Protein 9LNT (pdb70)

Foldseek 3Di:
DDALVRLLVVLQVCLLVVNPVSSVVSLVVQCVVCVVVVPPVSNVVSVVSVVVSVVSD/DDALVVLLVVLLVCLVVPNNPSSVVSLVVSCVVCVVVVPVVSNVVSVVSVVVSVPGD/DDALVVLLVVLLVCLLVVNLVSSVVSLVVSCVVCVVVVDVVSNVVSVVSVVVSVVSD

Solvent-accessible surface area: 9152 Å² total; per-residue (Å²): 118,69,33,7,10,78,5,0,27,116,0,0,95,32,2,126,131,53,64,99,120,61,0,62,94,14,11,160,63,0,64,112,34,0,92,130,114,124,52,74,75,39,29,7,32,0,16,12,0,41,8,0,2,146,75,47,83,119,63,44,3,12,48,5,0,8,105,0,0,113,41,5,88,139,47,55,56,150,88,0,44,119,26,1,143,61,0,67,130,34,0,89,125,108,128,49,76,70,42,33,9,29,0,14,10,0,17,17,1,0,134,66,41,219,123,64,32,5,8,91,15,0,36,121,0,0,104,14,3,90,139,46,49,99,126,63,0,40,100,28,1,149,61,0,56,115,30,2,95,126,106,143,55,80,63,42,35,5,28,0,13,10,0,19,19,0,0,124,69,61,95

Structure (mmCIF, N/CA/C/O backbone):
data_9LNT
#
_entry.id   9LNT
#
_cell.length_a   78.818
_cell.length_b   58.000
_cell.length_c   40.818
_cell.angle_alpha   90.00
_cell.angle_beta   90.00
_cell.angle_gamma   90.00
#
_symmetry.space_group_name_H-M   'P 21 21 2'
#
loop_
_entity.id
_entity.type
_entity.pdbx_description
1 polymer mAIT03
2 non-polymer 'UNKNOWN LIGAND'
3 non-polymer (3S,5S,7S)-tricyclo[3.3.1.1~3,7~]decan-1-amine
4 water water
#
loop_
_atom_site.group_PDB
_atom_site.id
_atom_site.type_symbol
_atom_site.label_atom_id
_atom_site.label_alt_id
_atom_site.label_comp_id
_atom_site.label_asym_id
_atom_site.label_entity_id
_atom_site.label_seq_id
_atom_site.pdbx_PDB_ins_code
_atom_site.Cartn_x
_atom_site.Cartn_y
_atom_site.Cartn_z
_atom_site.occupancy
_atom_site.B_iso_or_equiv
_atom_site.auth_seq_id
_atom_site.auth_comp_id
_atom_site.auth_asym_id
_atom_site.auth_atom_id
_atom_site.pdbx_PDB_model_num
ATOM 1 N N . GLY A 1 1 ? -26.092 -15.247 -12.302 1.00 35.28 -1 GLY A N 1
ATOM 2 C CA . GLY A 1 1 ? -25.850 -14.312 -11.216 1.00 39.51 -1 GLY A CA 1
ATOM 3 C C . GLY A 1 1 ? -26.281 -12.908 -11.592 1.00 43.01 -1 GLY A C 1
ATOM 4 O O . GLY A 1 1 ? -26.527 -12.620 -12.774 1.00 44.42 -1 GLY A O 1
ATOM 5 N N . PRO A 1 2 ? -26.411 -12.023 -10.604 1.00 43.42 0 PRO A N 1
ATOM 6 C CA . PRO A 1 2 ? -26.480 -10.592 -10.927 1.00 34.76 0 PRO A CA 1
ATOM 7 C C . PRO A 1 2 ? -25.147 -10.114 -11.482 1.00 29.35 0 PRO A C 1
ATOM 8 O O . PRO A 1 2 ? -24.081 -10.503 -11.008 1.00 27.38 0 PRO A O 1
ATOM 12 N N . SER A 1 3 ? -25.214 -9.265 -12.499 1.00 30.54 1 SER A N 1
ATOM 13 C CA . SER A 1 3 ? -24.023 -8.571 -12.965 1.00 29.30 1 SER A CA 1
ATOM 14 C C . SER A 1 3 ? -23.580 -7.505 -11.963 1.00 29.62 1 SER A C 1
ATOM 15 O O . SER A 1 3 ? -24.349 -7.076 -11.090 1.00 27.06 1 SER A O 1
ATOM 18 N N . VAL A 1 4 ? -22.333 -7.043 -12.133 1.00 25.76 2 VAL A N 1
ATOM 19 C CA . VAL A 1 4 ? -21.832 -5.925 -11.325 1.00 24.77 2 VAL A CA 1
ATOM 20 C C . VAL A 1 4 ? -22.754 -4.722 -11.474 1.00 23.43 2 VAL A C 1
ATOM 21 O O . VAL A 1 4 ? -23.113 -4.066 -10.488 1.00 22.27 2 VAL A O 1
ATOM 25 N N . SER A 1 5 ? -23.221 -4.459 -12.698 1.00 23.65 3 SER A N 1
ATOM 26 C CA . SER A 1 5 ? -24.064 -3.288 -12.903 1.00 24.99 3 SER A CA 1
ATOM 27 C C . SER A 1 5 ? -25.390 -3.420 -12.165 1.00 26.37 3 SER A C 1
ATOM 28 O O . SER A 1 5 ? -25.851 -2.458 -11.542 1.00 23.57 3 SER A O 1
ATOM 31 N N . GLU A 1 6 ? -26.015 -4.600 -12.194 1.00 23.21 4 GLU A N 1
ATOM 32 C CA . GLU A 1 6 ? -27.252 -4.768 -11.427 1.00 25.85 4 GLU A CA 1
ATOM 33 C C . GLU A 1 6 ? -26.999 -4.622 -9.924 1.00 22.96 4 GLU A C 1
ATOM 34 O O . GLU A 1 6 ? -27.758 -3.933 -9.229 1.00 30.90 4 GLU A O 1
ATOM 40 N N . LEU A 1 7 ? -25.921 -5.219 -9.415 1.00 21.64 5 LEU A N 1
ATOM 41 C CA . LEU A 1 7 ? -25.588 -5.064 -8.008 1.00 18.89 5 LEU A CA 1
ATOM 42 C C . LEU A 1 7 ? -25.400 -3.594 -7.664 1.00 23.92 5 LEU A C 1
ATOM 43 O O . LEU A 1 7 ? -25.936 -3.114 -6.663 1.00 28.16 5 LEU A O 1
ATOM 48 N N . LEU A 1 8 ? -24.688 -2.853 -8.512 1.00 20.52 6 LEU A N 1
ATOM 49 C CA . LEU A 1 8 ? -24.427 -1.446 -8.203 1.00 21.81 6 LEU A CA 1
ATOM 50 C C . LEU A 1 8 ? -25.691 -0.606 -8.344 1.00 21.51 6 LEU A C 1
ATOM 51 O O . LEU A 1 8 ? -25.908 0.315 -7.553 1.00 21.85 6 LEU A O 1
ATOM 56 N N . GLN A 1 9 ? -26.554 -0.919 -9.326 1.00 22.15 7 GLN A N 1
ATOM 57 C CA . GLN A 1 9 ? -27.842 -0.239 -9.414 1.00 27.53 7 GLN A CA 1
ATOM 58 C C . GLN A 1 9 ? -28.630 -0.411 -8.119 1.00 27.21 7 GLN A C 1
ATOM 59 O O . GLN A 1 9 ? -29.116 0.569 -7.534 1.00 26.72 7 GLN A O 1
ATOM 65 N N . ARG A 1 10 ? -28.735 -1.650 -7.639 1.00 30.39 8 ARG A N 1
ATOM 66 C CA . ARG A 1 10 ? -29.511 -1.914 -6.427 1.00 31.48 8 ARG A CA 1
ATOM 67 C C . ARG A 1 10 ? -28.898 -1.220 -5.213 1.00 31.01 8 ARG A C 1
ATOM 68 O O . ARG A 1 10 ? -29.628 -0.707 -4.359 1.00 30.08 8 ARG A O 1
ATOM 76 N N . ALA A 1 11 ? -27.563 -1.176 -5.124 1.00 25.02 9 ALA A N 1
ATOM 77 C CA . ALA A 1 11 ? -26.934 -0.477 -4.002 1.00 24.56 9 ALA A CA 1
ATOM 78 C C . ALA A 1 11 ? -27.287 1.005 -4.017 1.00 28.68 9 ALA A C 1
ATOM 79 O O . ALA A 1 11 ? -27.592 1.591 -2.970 1.00 32.07 9 ALA A O 1
ATOM 81 N N . LEU A 1 12 ? -27.275 1.626 -5.195 1.00 24.98 10 LEU A N 1
ATOM 82 C CA . LEU A 1 12 ? -27.641 3.042 -5.272 1.00 27.71 10 LEU A CA 1
ATOM 83 C C . LEU A 1 12 ? -29.083 3.250 -4.851 1.00 32.36 10 LEU A C 1
ATOM 84 O O . LEU A 1 12 ? -29.392 4.219 -4.148 1.00 30.16 10 LEU A O 1
ATOM 89 N N . LYS A 1 13 ? -29.983 2.337 -5.255 1.00 30.20 11 LYS A N 1
ATOM 90 C CA . LYS A 1 13 ? -31.382 2.455 -4.854 1.00 32.27 11 LYS A CA 1
ATOM 91 C C . LYS A 1 13 ? -31.531 2.292 -3.349 1.00 36.45 11 LYS A C 1
ATOM 92 O O . LYS A 1 13 ? -32.304 3.018 -2.709 1.00 37.38 11 LYS A O 1
ATOM 98 N N . LEU A 1 14 ? -30.797 1.345 -2.768 1.00 35.73 12 LEU A N 1
ATOM 99 C CA . LEU A 1 14 ? -30.847 1.134 -1.327 1.00 36.72 12 LEU A CA 1
ATOM 100 C C . LEU A 1 14 ? -30.267 2.327 -0.579 1.00 38.15 12 LEU A C 1
ATOM 101 O O . LEU A 1 14 ? -30.800 2.737 0.463 1.00 37.59 12 LEU A O 1
ATOM 106 N N . ALA A 1 15 ? -29.164 2.889 -1.086 1.00 31.42 13 ALA A N 1
ATOM 107 C CA . ALA A 1 15 ? -28.592 4.080 -0.470 1.00 32.24 13 ALA A CA 1
ATOM 108 C C . ALA A 1 15 ? -29.583 5.240 -0.486 1.00 38.14 13 ALA A C 1
ATOM 109 O O . ALA A 1 15 ? -29.711 5.968 0.503 1.00 37.09 13 ALA A O 1
ATOM 111 N N . GLU A 1 16 ? -30.290 5.426 -1.607 1.00 38.16 14 GLU A N 1
ATOM 112 C CA . GLU A 1 16 ? -31.332 6.449 -1.688 1.00 40.39 14 GLU A CA 1
ATOM 113 C C . GLU A 1 16 ? -32.387 6.244 -0.604 1.00 43.00 14 GLU A C 1
ATOM 114 O O . GLU A 1 16 ? -32.983 7.210 -0.120 1.00 39.45 14 GLU A O 1
ATOM 120 N N . GLU A 1 17 ? -32.650 4.994 -0.237 1.00 40.23 15 GLU A N 1
ATOM 121 C CA . GLU A 1 17 ? -33.598 4.666 0.821 1.00 43.35 15 GLU A CA 1
ATOM 122 C C . GLU A 1 17 ? -32.987 4.751 2.206 1.00 42.65 15 GLU A C 1
ATOM 123 O O . GLU A 1 17 ? -33.651 4.382 3.179 1.00 49.18 15 GLU A O 1
ATOM 129 N N . GLY A 1 18 ? -31.738 5.187 2.322 1.00 34.54 16 GLY A N 1
ATOM 130 C CA . GLY A 1 18 ? -31.080 5.211 3.610 1.00 43.03 16 GLY A CA 1
ATOM 131 C C . GLY A 1 18 ? -30.683 3.856 4.154 1.00 44.89 16 GLY A C 1
ATOM 132 O O . GLY A 1 18 ? -30.217 3.772 5.297 1.00 46.38 16 GLY A O 1
ATOM 133 N N . ASN A 1 19 ? -30.833 2.796 3.368 1.00 40.26 17 ASN A N 1
ATOM 134 C CA . ASN A 1 19 ? -30.557 1.443 3.831 1.00 39.81 17 ASN A CA 1
ATOM 135 C C . ASN A 1 19 ? -29.065 1.163 3.680 1.00 44.15 17 ASN A C 1
ATOM 136 O O . ASN A 1 19 ? -28.615 0.568 2.700 1.00 42.62 17 ASN A O 1
ATOM 141 N N . LYS A 1 20 ? -28.291 1.563 4.695 1.00 41.82 18 LYS A N 1
ATOM 142 C CA . LYS A 1 20 ? -26.836 1.475 4.615 1.00 44.16 18 LYS A CA 1
ATOM 143 C C . LYS A 1 20 ? -26.351 0.031 4.516 1.00 45.14 18 LYS A C 1
ATOM 144 O O . LYS A 1 20 ? -25.601 -0.316 3.597 1.00 43.49 18 LYS A O 1
ATOM 150 N N . GLU A 1 21 ? -26.746 -0.822 5.463 1.00 47.41 19 GLU A N 1
ATOM 151 C CA . GLU A 1 21 ? -26.169 -2.165 5.533 1.00 45.06 19 GLU A CA 1
ATOM 152 C C . GLU A 1 21 ? -26.374 -2.934 4.235 1.00 41.24 19 GLU A C 1
ATOM 153 O O . GLU A 1 21 ? -25.431 -3.527 3.699 1.00 41.56 19 GLU A O 1
ATOM 159 N N . GLU A 1 22 ? -27.597 -2.906 3.704 1.00 35.88 20 GLU A N 1
ATOM 160 C CA . GLU A 1 22 ? -27.919 -3.597 2.461 1.00 40.27 20 GLU A CA 1
ATOM 161 C C . GLU A 1 22 ? -27.205 -2.980 1.255 1.00 36.80 20 GLU A C 1
ATOM 162 O O . GLU A 1 22 ? -26.788 -3.706 0.346 1.00 31.76 20 GLU A O 1
ATOM 168 N N . ALA A 1 23 ? -27.068 -1.644 1.215 1.00 39.24 21 ALA A N 1
ATOM 169 C CA . ALA A 1 23 ? -26.270 -1.022 0.159 1.00 31.04 21 ALA A CA 1
ATOM 170 C C . ALA A 1 23 ? -24.825 -1.499 0.221 1.00 32.59 21 ALA A C 1
ATOM 171 O O . ALA A 1 23 ? -24.251 -1.920 -0.793 1.00 28.65 21 ALA A O 1
ATOM 173 N N . GLU A 1 24 ? -24.223 -1.470 1.415 1.00 30.55 22 GLU A N 1
ATOM 174 C CA . GLU A 1 24 ? -22.811 -1.824 1.534 1.00 34.13 22 GLU A CA 1
ATOM 175 C C . GLU A 1 24 ? -22.569 -3.310 1.285 1.00 35.62 22 GLU A C 1
ATOM 176 O O . GLU A 1 24 ? -21.523 -3.692 0.743 1.00 31.87 22 GLU A O 1
ATOM 182 N N . LYS A 1 25 ? -23.517 -4.160 1.664 1.00 37.87 23 LYS A N 1
ATOM 183 C CA . LYS A 1 25 ? -23.423 -5.569 1.300 1.00 36.25 23 LYS A CA 1
ATOM 184 C C . LYS A 1 25 ? -23.257 -5.728 -0.210 1.00 31.30 23 LYS A C 1
ATOM 185 O O . LYS A 1 25 ? -22.384 -6.465 -0.683 1.00 31.61 23 LYS A O 1
ATOM 191 N N . LEU A 1 26 ? -24.104 -5.042 -0.981 1.00 31.40 24 LEU A N 1
ATOM 192 C CA . LEU A 1 26 ? -24.088 -5.188 -2.432 1.00 32.16 24 LEU A CA 1
ATOM 193 C C . LEU A 1 26 ? -22.796 -4.640 -3.028 1.00 28.72 24 LEU A C 1
ATOM 194 O O . LEU A 1 26 ? -22.290 -5.179 -4.018 1.00 26.89 24 LEU A O 1
ATOM 199 N N . LEU A 1 27 ? -22.241 -3.582 -2.429 1.00 30.45 25 LEU A N 1
ATOM 200 C CA . LEU A 1 27 ? -20.946 -3.061 -2.867 1.00 28.50 25 LEU A CA 1
ATOM 201 C C . LEU A 1 27 ? -19.817 -4.066 -2.637 1.00 29.36 25 LEU A C 1
ATOM 202 O O . LEU A 1 27 ? -18.929 -4.216 -3.489 1.00 26.18 25 LEU A O 1
ATOM 207 N N . ARG A 1 28 ? -19.787 -4.718 -1.469 1.00 29.95 26 ARG A N 1
ATOM 208 C CA . ARG A 1 28 ? -18.740 -5.715 -1.243 1.00 32.32 26 ARG A CA 1
ATOM 209 C C . ARG A 1 28 ? -18.837 -6.840 -2.252 1.00 27.08 26 ARG A C 1
ATOM 210 O O . ARG A 1 28 ? -17.820 -7.348 -2.725 1.00 30.03 26 ARG A O 1
ATOM 218 N N . GLU A 1 29 ? -20.053 -7.235 -2.600 1.00 28.18 27 GLU A N 1
ATOM 219 C CA . GLU A 1 29 ? -20.212 -8.320 -3.554 1.00 30.70 27 GLU A CA 1
ATOM 220 C C . GLU A 1 29 ? -19.818 -7.863 -4.961 1.00 28.90 27 GLU A C 1
ATOM 221 O O . GLU A 1 29 ? -19.214 -8.623 -5.724 1.00 23.02 27 GLU A O 1
ATOM 227 N N . ALA A 1 30 ? -20.145 -6.619 -5.327 1.00 23.77 28 ALA A N 1
ATOM 228 C CA . ALA A 1 30 ? -19.704 -6.117 -6.623 1.00 22.64 28 ALA A CA 1
ATOM 229 C C . ALA A 1 30 ? -18.188 -5.972 -6.660 1.00 22.89 28 ALA A C 1
ATOM 230 O O . ALA A 1 30 ? -17.556 -6.288 -7.667 1.00 24.67 28 ALA A O 1
ATOM 232 N N . ARG A 1 31 ? -17.579 -5.543 -5.559 1.00 20.97 29 ARG A N 1
ATOM 233 C CA . ARG A 1 31 ? -16.128 -5.433 -5.536 1.00 22.81 29 ARG A CA 1
ATOM 234 C C . ARG A 1 31 ? -15.474 -6.805 -5.633 1.00 24.86 29 ARG A C 1
ATOM 235 O O . ARG A 1 31 ? -14.475 -6.975 -6.342 1.00 24.42 29 ARG A O 1
ATOM 243 N N . ARG A 1 32 ? -16.036 -7.790 -4.930 1.00 26.55 30 ARG A N 1
ATOM 244 C CA . ARG A 1 32 ? -15.527 -9.162 -5.007 1.00 29.62 30 ARG A CA 1
ATOM 245 C C . ARG A 1 32 ? -15.506 -9.672 -6.444 1.00 28.24 30 ARG A C 1
ATOM 246 O O . ARG A 1 32 ? -14.498 -10.218 -6.899 1.00 32.53 30 ARG A O 1
ATOM 254 N N . ILE A 1 33 ? -16.614 -9.503 -7.174 1.00 24.10 31 ILE A N 1
ATOM 255 C CA . ILE A 1 33 ? -16.660 -9.928 -8.566 1.00 23.24 31 ILE A CA 1
ATOM 256 C C . ILE A 1 33 ? -15.605 -9.187 -9.400 1.00 26.95 31 ILE A C 1
ATOM 257 O O . ILE A 1 33 ? -14.808 -9.808 -10.112 1.00 21.24 31 ILE A O 1
ATOM 262 N N . ALA A 1 34 ? -15.567 -7.844 -9.314 1.00 23.32 32 ALA A N 1
ATOM 263 C CA . ALA A 1 34 ? -14.597 -7.078 -10.104 1.00 19.16 32 ALA A CA 1
ATOM 264 C C . ALA A 1 34 ? -13.152 -7.482 -9.807 1.00 23.72 32 ALA A C 1
ATOM 265 O O . ALA A 1 34 ? -12.320 -7.587 -10.727 1.00 23.29 32 ALA A O 1
ATOM 267 N N . GLU A 1 35 ? -12.814 -7.682 -8.531 1.00 23.84 33 GLU A N 1
ATOM 268 C CA . GLU A 1 35 ? -11.423 -8.007 -8.199 1.00 27.48 33 GLU A CA 1
ATOM 269 C C . GLU A 1 35 ? -11.066 -9.437 -8.591 1.00 27.77 33 GLU A C 1
ATOM 270 O O . GLU A 1 35 ? -9.952 -9.688 -9.057 1.00 28.48 33 GLU A O 1
ATOM 276 N N . GLU A 1 36 ? -11.984 -10.385 -8.377 1.00 24.20 34 GLU A N 1
ATOM 277 C CA . GLU A 1 36 ? -11.797 -11.758 -8.845 1.00 30.61 34 GLU A CA 1
ATOM 278 C C . GLU A 1 36 ? -11.489 -11.799 -10.333 1.00 28.93 34 GLU A C 1
ATOM 279 O O . GLU A 1 36 ? -10.626 -12.560 -10.790 1.00 25.75 34 GLU A O 1
ATOM 285 N N . LEU A 1 37 ? -12.205 -10.995 -11.112 1.00 30.49 35 LEU A N 1
ATOM 286 C CA . LEU A 1 37 ? -12.027 -10.974 -12.554 1.00 26.69 35 LEU A CA 1
ATOM 287 C C . LEU A 1 37 ? -10.836 -10.145 -12.975 1.00 25.99 35 LEU A C 1
ATOM 288 O O . LEU A 1 37 ? -10.481 -10.168 -14.157 1.00 26.78 35 LEU A O 1
ATOM 293 N N . ASN A 1 38 ? -10.225 -9.419 -12.046 1.00 27.40 36 ASN A N 1
ATOM 294 C CA . ASN A 1 38 ? -9.104 -8.548 -12.357 1.00 30.19 36 ASN A CA 1
ATOM 295 C C . ASN A 1 38 ? -9.461 -7.633 -13.521 1.00 27.90 36 ASN A C 1
ATOM 296 O O . ASN A 1 38 ? -8.710 -7.468 -14.482 1.00 29.66 36 ASN A O 1
ATOM 301 N N . ASP A 1 39 ? -10.653 -7.069 -13.449 1.00 27.45 37 ASP A N 1
ATOM 302 C CA . ASP A 1 39 ? -11.226 -6.294 -14.545 1.00 27.95 37 ASP A CA 1
ATOM 303 C C . ASP A 1 39 ? -11.190 -4.812 -14.186 1.00 27.92 37 ASP A C 1
ATOM 304 O O . ASP A 1 39 ? -11.955 -4.362 -13.320 1.00 23.37 37 ASP A O 1
ATOM 309 N N . GLU A 1 40 ? -10.319 -4.070 -14.885 1.00 28.77 38 GLU A N 1
ATOM 310 C CA . GLU A 1 40 ? -10.069 -2.661 -14.595 1.00 29.32 38 GLU A CA 1
ATOM 311 C C . GLU A 1 40 ? -11.343 -1.830 -14.694 1.00 24.59 38 GLU A C 1
ATOM 312 O O . GLU A 1 40 ? -11.527 -0.870 -13.932 1.00 21.79 38 GLU A O 1
ATOM 318 N N . GLU A 1 41 ? -12.203 -2.140 -15.664 1.00 28.44 39 GLU A N 1
ATOM 319 C CA . GLU A 1 41 ? -13.397 -1.315 -15.870 1.00 24.61 39 GLU A CA 1
ATOM 320 C C . GLU A 1 41 ? -14.427 -1.567 -14.778 1.00 25.81 39 GLU A C 1
ATOM 321 O O . GLU A 1 41 ? -15.065 -0.630 -14.277 1.00 22.80 39 GLU A O 1
ATOM 327 N N . LEU A 1 42 ? -14.627 -2.835 -14.422 1.00 19.63 40 LEU A N 1
ATOM 328 C CA . LEU A 1 42 ? -15.487 -3.164 -13.293 1.00 21.53 40 LEU A CA 1
ATOM 329 C C . LEU A 1 42 ? -14.940 -2.572 -12.004 1.00 21.13 40 LEU A C 1
ATOM 330 O O . LEU A 1 42 ? -15.714 -2.086 -11.177 1.00 23.00 40 LEU A O 1
ATOM 335 N N . GLU A 1 43 ? -13.610 -2.592 -11.821 1.00 19.43 41 GLU A N 1
ATOM 336 C CA . GLU A 1 43 ? -13.025 -2.024 -10.607 1.00 23.07 41 GLU A CA 1
ATOM 337 C C . GLU A 1 43 ? -13.319 -0.534 -10.491 1.00 23.10 41 GLU A C 1
ATOM 338 O O . GLU A 1 43 ? -13.728 -0.063 -9.427 1.00 22.07 41 GLU A O 1
ATOM 344 N N . ILE A 1 44 ? -13.090 0.239 -11.563 1.00 21.04 42 ILE A N 1
ATOM 345 C CA . ILE A 1 44 ? -13.352 1.676 -11.439 1.00 20.20 42 ILE A CA 1
ATOM 346 C C . ILE A 1 44 ? -14.839 1.920 -11.266 1.00 19.48 42 ILE A C 1
ATOM 347 O O . ILE A 1 44 ? -15.234 2.838 -10.543 1.00 20.44 42 ILE A O 1
ATOM 352 N N . THR A 1 45 ? -15.686 1.124 -11.933 1.00 18.10 43 THR A N 1
ATOM 353 C CA . THR A 1 45 ? -17.125 1.291 -11.785 1.00 18.35 43 THR A CA 1
ATOM 354 C C . THR A 1 45 ? -17.536 1.130 -10.335 1.00 21.90 43 THR A C 1
ATOM 355 O O . THR A 1 45 ? -18.260 1.970 -9.774 1.00 18.71 43 THR A O 1
ATOM 359 N N . VAL A 1 46 ? -17.073 0.055 -9.709 1.00 17.68 44 VAL A N 1
ATOM 360 C CA . VAL A 1 46 ? -17.393 -0.196 -8.310 1.00 20.11 44 VAL A CA 1
ATOM 361 C C . VAL A 1 46 ? -16.867 0.931 -7.429 1.00 24.77 44 VAL A C 1
ATOM 362 O O . VAL A 1 46 ? -17.569 1.419 -6.530 1.00 22.86 44 VAL A O 1
ATOM 366 N N . GLN A 1 47 ? -15.608 1.322 -7.654 1.00 20.45 45 GLN A N 1
ATOM 367 C CA . GLN A 1 47 ? -14.974 2.379 -6.855 1.00 27.46 45 GLN A CA 1
ATOM 368 C C . GLN A 1 47 ? -15.757 3.678 -6.909 1.00 22.65 45 GLN A C 1
ATOM 369 O O . GLN A 1 47 ? -15.902 4.360 -5.890 1.00 26.54 45 GLN A O 1
ATOM 375 N N . VAL A 1 48 ? -16.223 4.068 -8.098 1.00 21.58 46 VAL A N 1
ATOM 376 C CA . VAL A 1 48 ? -17.039 5.279 -8.211 1.00 23.13 46 VAL A CA 1
ATOM 377 C C . VAL A 1 48 ? -18.338 5.132 -7.423 1.00 24.73 46 VAL A C 1
ATOM 378 O O . VAL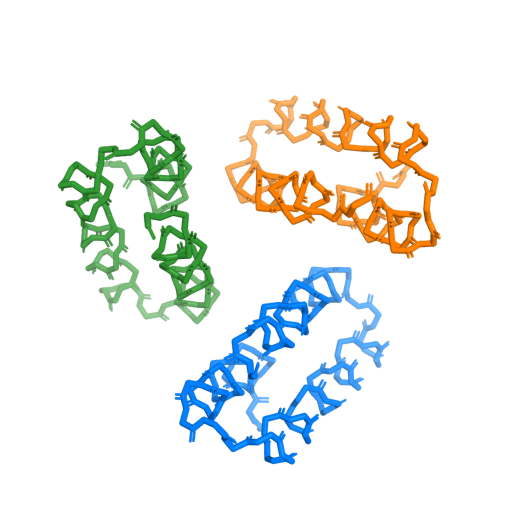 A 1 48 ? -18.752 6.041 -6.691 1.00 23.50 46 VAL A O 1
ATOM 382 N N . VAL A 1 49 ? -19.028 3.997 -7.585 1.00 16.06 47 VAL A N 1
ATOM 383 C CA . VAL A 1 49 ? -20.320 3.859 -6.927 1.00 19.09 47 VAL A CA 1
ATOM 384 C C . VAL A 1 49 ? -20.147 3.764 -5.408 1.00 21.19 47 VAL A C 1
ATOM 385 O O . VAL A 1 49 ? -20.991 4.272 -4.657 1.00 23.71 47 VAL A O 1
ATOM 389 N N . GLU A 1 50 ? -19.062 3.128 -4.935 1.00 24.85 48 GLU A N 1
ATOM 390 C CA . GLU A 1 50 ? -18.755 3.142 -3.502 1.00 24.57 48 GLU A CA 1
ATOM 391 C C . GLU A 1 50 ? -18.755 4.571 -2.956 1.00 27.78 48 GLU A C 1
ATOM 392 O O . GLU A 1 50 ? -19.397 4.865 -1.943 1.00 26.37 48 GLU A O 1
ATOM 398 N N . ILE A 1 51 ? -18.039 5.476 -3.626 1.00 29.22 49 ILE A N 1
ATOM 399 C CA . ILE A 1 51 ? -17.989 6.867 -3.171 1.00 29.85 49 ILE A CA 1
ATOM 400 C C . ILE A 1 51 ? -19.382 7.495 -3.199 1.00 29.00 49 ILE A C 1
ATOM 401 O O . ILE A 1 51 ? -19.821 8.121 -2.224 1.00 32.90 49 ILE A O 1
ATOM 406 N N . LEU A 1 52 ? -20.111 7.328 -4.309 1.00 24.16 50 LEU A N 1
ATOM 407 C CA . LEU A 1 52 ? -21.448 7.909 -4.423 1.00 22.50 50 LEU A CA 1
ATOM 408 C C . LEU A 1 52 ? -22.375 7.417 -3.313 1.00 29.76 50 LEU A C 1
ATOM 409 O O . LEU A 1 52 ? -23.174 8.187 -2.763 1.00 31.43 50 LEU A O 1
ATOM 414 N N . VAL A 1 53 ? -22.286 6.139 -2.967 1.00 28.40 51 VAL A N 1
ATOM 415 C CA . VAL A 1 53 ? -23.182 5.600 -1.952 1.00 30.37 51 VAL A CA 1
ATOM 416 C C . VAL A 1 53 ? -22.900 6.248 -0.602 1.00 32.22 51 VAL A C 1
ATOM 417 O O . VAL A 1 53 ? -23.822 6.654 0.120 1.00 34.39 51 VAL A O 1
ATOM 421 N N . ARG A 1 54 ? -21.620 6.363 -0.255 1.00 28.56 52 ARG A N 1
ATOM 422 C CA . ARG A 1 54 ? -21.219 6.981 1.001 1.00 37.89 52 ARG A CA 1
ATOM 423 C C . ARG A 1 54 ? -21.771 8.396 1.128 1.00 40.29 52 ARG A C 1
ATOM 424 O O . ARG A 1 54 ? -22.336 8.757 2.164 1.00 42.71 52 ARG A O 1
ATOM 432 N N . GLN A 1 55 ? -21.639 9.208 0.071 1.00 40.09 53 GLN A N 1
ATOM 433 C CA . GLN A 1 55 ? -22.197 10.562 0.101 1.00 36.66 53 GLN A CA 1
ATOM 434 C C . GLN A 1 55 ? -23.718 10.557 0.166 1.00 40.28 53 GLN A C 1
ATOM 435 O O . GLN A 1 55 ? -24.318 11.463 0.750 1.00 39.94 53 GLN A O 1
ATOM 441 N N . MET A 1 56 ? -24.356 9.569 -0.444 1.00 36.07 54 MET A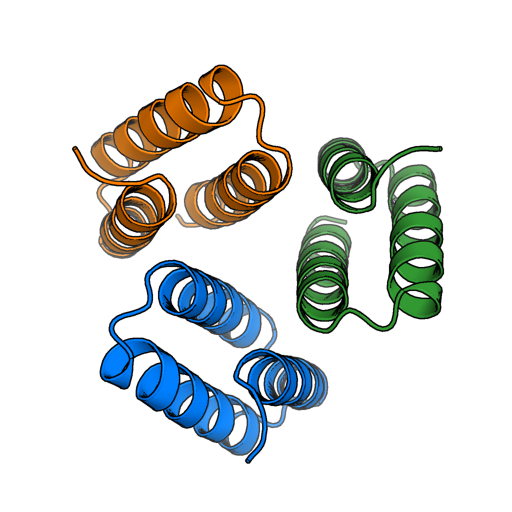 N 1
ATOM 442 C CA . MET A 1 56 ? -25.804 9.537 -0.452 1.00 40.56 54 MET A CA 1
ATOM 443 C C . MET A 1 56 ? -26.355 9.197 0.931 1.00 44.16 54 MET A C 1
ATOM 444 O O . MET A 1 56 ? -27.448 9.649 1.297 1.00 40.34 54 MET A O 1
ATOM 449 N N . LEU A 1 57 ? -25.609 8.419 1.708 1.00 40.03 55 LEU A N 1
ATOM 450 C CA . LEU A 1 57 ? -26.096 7.871 2.964 1.00 41.00 55 LEU A CA 1
ATOM 451 C C . LEU A 1 57 ? -25.945 8.876 4.097 1.00 42.47 55 LEU A C 1
ATOM 452 O O . LEU A 1 57 ? -25.186 9.854 4.000 1.00 38.73 55 LEU A O 1
ATOM 458 N N . GLY B 1 1 ? 1.578 1.240 -21.106 1.00 34.33 55 GLY C N 1
ATOM 459 C CA . GLY B 1 1 ? 1.591 1.913 -19.821 1.00 38.04 55 GLY C CA 1
ATOM 460 C C . GLY B 1 1 ? 0.187 1.836 -19.262 1.00 34.90 55 GLY C C 1
ATOM 461 O O . GLY B 1 1 ? -0.669 1.252 -19.896 1.00 37.01 55 GLY C O 1
ATOM 462 N N . PRO B 1 2 ? -0.051 2.444 -18.104 1.00 33.26 56 PRO C N 1
ATOM 463 C CA . PRO B 1 2 ? -1.322 2.205 -17.397 1.00 40.97 56 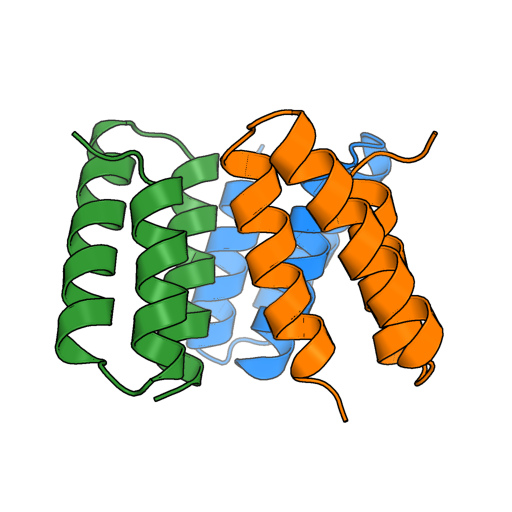PRO C CA 1
ATOM 464 C C . PRO B 1 2 ? -2.510 2.718 -18.207 1.00 32.54 56 PRO C C 1
ATOM 465 O O . PRO B 1 2 ? -2.427 3.745 -18.883 1.00 31.38 56 PRO C O 1
ATOM 469 N N . SER B 1 3 ? -3.604 1.963 -18.168 1.00 29.47 57 SER C N 1
ATOM 470 C CA . SER B 1 3 ? -4.819 2.381 -18.851 1.00 28.11 57 SER C CA 1
ATOM 471 C C . SER B 1 3 ? -5.481 3.567 -18.143 1.00 25.00 57 SER C C 1
ATOM 472 O O . SER B 1 3 ? -5.080 4.002 -17.056 1.00 21.98 57 SER C O 1
ATOM 475 N N . VAL B 1 4 ? -6.512 4.105 -18.800 1.00 25.01 58 VAL C N 1
ATOM 476 C CA . VAL B 1 4 ? -7.268 5.195 -18.195 1.00 26.58 58 VAL C CA 1
ATOM 477 C C . VAL B 1 4 ? -7.848 4.749 -16.860 1.00 25.23 58 VAL C C 1
ATOM 478 O O . VAL B 1 4 ? -7.743 5.461 -15.856 1.00 25.51 58 VAL C O 1
ATOM 482 N N . SER B 1 5 ? -8.429 3.542 -16.816 1.00 24.10 59 SER C N 1
ATOM 483 C CA . SER B 1 5 ? -9.058 3.075 -15.582 1.00 25.44 59 SER C CA 1
ATOM 484 C C . SER B 1 5 ? -8.049 2.991 -14.446 1.00 29.22 59 SER C C 1
ATOM 485 O O . SER B 1 5 ? -8.329 3.422 -13.322 1.00 26.56 59 SER C O 1
ATOM 488 N N . GLU B 1 6 ? -6.870 2.412 -14.716 1.00 31.71 60 GLU C N 1
ATOM 489 C CA . GLU B 1 6 ? -5.826 2.324 -13.695 1.00 32.16 60 GLU C CA 1
ATOM 490 C C . GLU B 1 6 ? -5.385 3.690 -13.190 1.00 27.07 60 GLU C C 1
ATOM 491 O O . GLU B 1 6 ? -5.177 3.870 -11.981 1.00 32.66 60 GLU C O 1
ATOM 497 N N . LEU B 1 7 ? -5.187 4.657 -14.094 1.00 26.76 61 LEU C N 1
ATOM 498 C CA . LEU B 1 7 ? -4.854 6.014 -13.663 1.00 26.21 61 LEU C CA 1
ATOM 499 C C . LEU B 1 7 ? -5.934 6.616 -12.778 1.00 28.54 61 LEU C C 1
ATOM 500 O O . LEU B 1 7 ? -5.638 7.246 -11.754 1.00 27.40 61 LEU C O 1
ATOM 505 N N . LEU B 1 8 ? -7.196 6.455 -13.167 1.00 24.35 62 LEU C N 1
ATOM 506 C CA . LEU B 1 8 ? -8.273 7.000 -12.347 1.00 25.25 62 LEU C CA 1
ATOM 507 C C . LEU B 1 8 ? -8.375 6.303 -10.992 1.00 24.08 62 LEU C C 1
ATOM 508 O O . LEU B 1 8 ? -8.669 6.957 -9.985 1.00 22.86 62 LEU C O 1
ATOM 513 N N . GLN B 1 9 ? -8.172 4.976 -10.944 1.00 25.66 63 GLN C N 1
ATOM 514 C CA . GLN B 1 9 ? -8.173 4.300 -9.645 1.00 24.25 63 GLN C CA 1
ATOM 515 C C . GLN B 1 9 ? -7.095 4.877 -8.740 1.00 28.33 63 GLN C C 1
ATOM 516 O O . GLN B 1 9 ? -7.339 5.128 -7.554 1.00 31.64 63 GLN C O 1
ATOM 522 N N . ARG B 1 10 ? -5.889 5.083 -9.278 1.00 28.07 64 ARG C N 1
ATOM 523 C CA . ARG B 1 10 ? -4.827 5.655 -8.457 1.00 32.92 64 ARG C CA 1
ATOM 524 C C . ARG B 1 10 ? -5.157 7.084 -8.061 1.00 32.66 64 ARG C C 1
ATOM 525 O O . ARG B 1 10 ? -4.866 7.501 -6.938 1.00 32.11 64 ARG C O 1
ATOM 533 N N . ALA B 1 11 ? -5.745 7.862 -8.977 1.00 30.28 65 ALA C N 1
ATOM 534 C CA . ALA B 1 11 ? -6.073 9.245 -8.639 1.00 31.05 65 ALA C CA 1
ATOM 535 C C . ALA B 1 11 ? -7.052 9.318 -7.474 1.00 32.01 65 ALA C C 1
ATOM 536 O O . ALA B 1 11 ? -6.917 10.173 -6.593 1.00 32.86 65 ALA C O 1
ATOM 538 N N . LEU B 1 12 ? -8.042 8.427 -7.443 1.00 28.62 66 LEU C N 1
ATOM 539 C CA . LEU B 1 12 ? -9.021 8.461 -6.359 1.00 32.65 66 LEU C CA 1
ATOM 540 C C . LEU B 1 12 ? -8.367 8.134 -5.019 1.00 39.59 66 LEU C C 1
ATOM 541 O O . LEU B 1 12 ? -8.659 8.780 -4.002 1.00 36.92 66 LEU C O 1
ATOM 546 N N . LYS B 1 13 ? -7.484 7.127 -5.001 1.00 34.89 67 LYS C N 1
ATOM 547 C CA . LYS B 1 13 ? -6.845 6.736 -3.745 1.00 41.03 67 LYS C CA 1
ATOM 548 C C . LYS B 1 13 ? -5.920 7.831 -3.221 1.00 39.72 67 LYS C C 1
ATOM 549 O O . LYS B 1 13 ? -5.922 8.119 -2.018 1.00 44.82 67 LYS C O 1
ATOM 555 N N . LEU B 1 14 ? -5.139 8.475 -4.096 1.00 39.43 68 LEU C N 1
ATOM 556 C CA . LEU B 1 14 ? -4.302 9.575 -3.612 1.00 43.67 68 LEU C CA 1
ATOM 557 C C . LEU B 1 14 ? -5.141 10.721 -3.066 1.00 46.98 68 LEU C C 1
ATOM 558 O O . LEU B 1 14 ? -4.796 11.320 -2.038 1.00 46.73 68 LEU C O 1
ATOM 563 N N . ALA B 1 15 ? -6.246 11.045 -3.740 1.00 42.51 69 ALA C N 1
ATOM 564 C CA . ALA B 1 15 ? -7.078 12.147 -3.280 1.00 42.30 69 ALA C CA 1
ATOM 565 C C . ALA B 1 15 ? -7.685 11.839 -1.922 1.00 47.50 69 ALA C C 1
ATOM 566 O O . ALA B 1 15 ? -7.829 12.737 -1.083 1.00 45.53 69 ALA C O 1
ATOM 568 N N . GLU B 1 16 ? -8.059 10.572 -1.700 1.00 45.00 70 GLU C N 1
ATOM 569 C CA . GLU B 1 16 ? -8.600 10.157 -0.413 1.00 47.46 70 GLU C CA 1
ATOM 570 C C . GLU B 1 16 ? -7.550 10.238 0.686 1.00 50.29 70 GLU C C 1
ATOM 571 O O . GLU B 1 16 ? -7.886 10.531 1.840 1.00 53.54 70 GLU C O 1
ATOM 577 N N . GLU B 1 17 ? -6.277 10.009 0.353 1.00 47.78 71 GLU C N 1
ATOM 578 C CA . GLU B 1 17 ? -5.234 10.172 1.360 1.00 49.62 71 GLU C CA 1
ATOM 579 C C . GLU B 1 17 ? -5.010 11.644 1.665 1.00 51.16 71 GLU C C 1
ATOM 580 O O . GLU B 1 17 ? -5.000 12.050 2.831 1.00 53.33 71 GLU C O 1
ATOM 586 N N . GLY B 1 18 ? -4.853 12.461 0.631 1.00 50.86 72 GLY C N 1
ATOM 587 C CA . GLY B 1 18 ? -4.774 13.895 0.815 1.00 47.89 72 GLY C CA 1
ATOM 588 C C . GLY B 1 18 ? -3.894 14.523 -0.237 1.00 50.55 72 GLY C C 1
ATOM 589 O O . GLY B 1 18 ? -3.850 15.748 -0.372 1.00 55.93 72 GLY C O 1
ATOM 590 N N . ASN B 1 19 ? -3.189 13.685 -0.995 1.00 48.27 73 ASN C N 1
ATOM 591 C CA . ASN B 1 19 ? -2.215 14.157 -1.975 1.00 49.63 73 ASN C CA 1
ATOM 592 C C . ASN B 1 19 ? -2.942 14.592 -3.244 1.00 50.66 73 ASN C C 1
ATOM 593 O O . ASN B 1 19 ? -3.034 13.862 -4.234 1.00 51.22 73 ASN C O 1
ATOM 598 N N . LYS B 1 20 ? -3.428 15.832 -3.223 1.00 52.88 74 LYS C N 1
ATOM 599 C CA . LYS B 1 20 ? -4.129 16.379 -4.378 1.00 52.06 74 LYS C CA 1
ATOM 600 C C . LYS B 1 20 ? -3.218 16.532 -5.591 1.00 54.22 74 LYS C C 1
ATOM 601 O O . LYS B 1 20 ? -3.675 16.363 -6.732 1.00 50.31 74 LYS C O 1
ATOM 607 N N . GLU B 1 21 ? -1.937 16.840 -5.370 1.00 50.64 75 GLU C N 1
ATOM 608 C CA . GLU B 1 21 ? -1.056 17.199 -6.476 1.00 49.34 75 GLU C CA 1
ATOM 609 C C . GLU B 1 21 ? -0.845 16.030 -7.433 1.00 46.13 75 GLU C C 1
ATOM 610 O O . GLU B 1 21 ? -1.016 16.176 -8.648 1.00 44.14 75 GLU C O 1
ATOM 616 N N . GLU B 1 22 ? -0.444 14.867 -6.918 1.00 46.93 76 GLU C N 1
ATOM 617 C CA . GLU B 1 22 ? -0.282 13.729 -7.817 1.00 50.96 76 GLU C CA 1
ATOM 618 C C . GLU B 1 22 ? -1.612 13.159 -8.286 1.00 41.28 76 GLU C C 1
ATOM 619 O O . GLU B 1 22 ? -1.654 12.558 -9.364 1.00 43.98 76 GLU C O 1
ATOM 625 N N . ALA B 1 23 ? -2.692 13.352 -7.526 1.00 41.79 77 ALA C N 1
ATOM 626 C CA . ALA B 1 23 ? -4.009 12.972 -8.031 1.00 41.12 77 ALA C CA 1
ATOM 627 C C . ALA B 1 23 ? -4.325 13.729 -9.309 1.00 38.49 77 ALA C C 1
ATOM 628 O O . ALA B 1 23 ? -4.729 13.138 -10.316 1.00 34.85 77 ALA C O 1
ATOM 630 N N . GLU B 1 24 ? -4.127 15.046 -9.291 1.00 39.98 78 GLU C N 1
ATOM 631 C CA . GLU B 1 24 ? -4.403 15.843 -10.477 1.00 38.88 78 GLU C CA 1
ATOM 632 C C . GLU B 1 24 ? -3.505 15.457 -11.637 1.00 38.00 78 GLU C C 1
ATOM 633 O O . GLU B 1 24 ? -3.926 15.528 -12.795 1.00 36.56 78 GLU C O 1
ATOM 639 N N . LYS B 1 25 ? -2.266 15.051 -11.364 1.00 39.52 79 LYS C N 1
ATOM 640 C CA . LYS B 1 25 ? -1.396 14.733 -12.485 1.00 39.14 79 LYS C CA 1
ATOM 641 C C . LYS B 1 25 ? -1.846 13.447 -13.156 1.00 34.61 79 LYS C C 1
ATOM 642 O O . LYS B 1 25 ? -1.730 13.309 -14.377 1.00 29.93 79 LYS C O 1
ATOM 648 N N . LEU B 1 26 ? -2.402 12.516 -12.375 1.00 33.61 80 LEU C N 1
ATOM 649 C CA . LEU B 1 26 ? -2.967 11.313 -12.966 1.00 34.75 80 LEU C CA 1
ATOM 650 C C . LEU B 1 26 ? -4.249 11.627 -13.739 1.00 30.11 80 LEU C C 1
ATOM 651 O O . LEU B 1 26 ? -4.473 11.065 -14.814 1.00 26.40 80 LEU C O 1
ATOM 656 N N . LEU B 1 27 ? -5.092 12.528 -13.220 1.00 30.26 81 LEU C N 1
ATOM 657 C CA . LEU B 1 27 ? -6.265 12.956 -13.985 1.00 28.40 81 LEU C CA 1
ATOM 658 C C . LEU B 1 27 ? -5.854 13.550 -15.332 1.00 29.26 81 LEU C C 1
ATOM 659 O O . LEU B 1 27 ? -6.418 13.206 -16.380 1.00 24.54 81 LEU C O 1
ATOM 664 N N . ARG B 1 28 ? -4.841 14.430 -15.333 1.00 29.60 82 ARG C N 1
ATOM 665 C CA . ARG B 1 28 ? -4.365 15.011 -16.590 1.00 28.45 82 ARG C CA 1
ATOM 666 C C . ARG B 1 28 ? -3.940 13.943 -17.589 1.00 28.23 82 ARG C C 1
ATOM 667 O O . ARG B 1 28 ? -4.272 14.017 -18.776 1.00 26.55 82 ARG C O 1
ATOM 675 N N . GLU B 1 29 ? -3.170 12.953 -17.131 1.00 29.80 83 GLU C N 1
ATOM 676 C CA . GLU B 1 29 ? -2.745 11.891 -18.028 1.00 32.14 83 GLU C CA 1
ATOM 677 C C . GLU B 1 29 ? -3.941 11.069 -18.507 1.00 27.03 83 GLU C C 1
ATOM 678 O O . GLU B 1 29 ? -4.071 10.780 -19.701 1.00 24.78 83 GLU C O 1
ATOM 684 N N . ALA B 1 30 ? -4.818 10.668 -17.585 1.00 26.13 84 ALA C N 1
ATOM 685 C CA . ALA B 1 30 ? -5.989 9.903 -18.004 1.00 26.24 84 ALA C CA 1
ATOM 686 C C . ALA B 1 30 ? -6.774 10.668 -19.060 1.00 19.72 84 ALA C C 1
ATOM 687 O O . ALA B 1 30 ? -7.151 10.103 -20.091 1.00 23.71 84 ALA C O 1
ATOM 689 N N . ARG B 1 31 ? -6.980 11.973 -18.847 1.00 23.41 85 ARG C N 1
ATOM 690 C CA . ARG B 1 31 ? -7.704 12.784 -19.828 1.00 22.41 85 ARG C CA 1
ATOM 691 C C . ARG B 1 31 ? -6.956 12.864 -21.150 1.00 26.65 85 ARG C C 1
ATOM 692 O O . ARG B 1 31 ? -7.561 12.754 -22.220 1.00 23.61 85 ARG C O 1
ATOM 700 N N . ARG B 1 32 ? -5.633 13.039 -21.097 1.00 28.17 86 ARG C N 1
ATOM 701 C CA . ARG B 1 32 ? -4.833 13.047 -22.323 1.00 29.97 86 ARG C CA 1
ATOM 702 C C . ARG B 1 32 ? -5.046 11.777 -23.125 1.00 22.39 86 ARG C C 1
ATOM 703 O O . ARG B 1 32 ? -5.271 11.827 -24.337 1.00 26.47 86 ARG C O 1
ATOM 711 N N . ILE B 1 33 ? -4.954 10.622 -22.469 1.00 23.04 87 ILE C N 1
ATOM 712 C CA . ILE B 1 33 ? -5.136 9.365 -23.185 1.00 25.50 87 ILE C CA 1
ATOM 713 C C . ILE B 1 33 ? -6.543 9.290 -23.762 1.00 25.05 87 ILE C C 1
ATOM 714 O O . ILE B 1 33 ? -6.737 8.989 -24.948 1.00 26.63 87 ILE C O 1
ATOM 719 N N . ALA B 1 34 ? -7.545 9.601 -22.937 1.00 25.79 88 ALA C N 1
ATOM 720 C CA . ALA B 1 34 ? -8.932 9.455 -23.366 1.00 23.23 88 ALA C CA 1
ATOM 721 C C . ALA B 1 34 ? -9.234 10.319 -24.585 1.00 25.61 88 ALA C C 1
ATOM 722 O O . ALA B 1 34 ? -9.870 9.855 -25.544 1.00 26.45 88 ALA C O 1
ATOM 724 N N . GLU B 1 35 ? -8.745 11.566 -24.596 1.00 27.85 89 GLU C N 1
ATOM 725 C CA . GLU B 1 35 ? -8.977 12.441 -25.739 1.00 28.58 89 GLU C CA 1
ATOM 726 C C . GLU B 1 35 ? -8.209 11.980 -26.967 1.00 29.96 89 GLU C C 1
ATOM 727 O O . GLU B 1 35 ? -8.721 12.066 -28.090 1.00 29.99 89 GLU C O 1
ATOM 733 N N . GLU B 1 36 ? -6.986 11.482 -26.773 1.00 30.19 90 GLU C N 1
ATOM 734 C CA . GLU B 1 36 ? -6.202 10.985 -27.900 1.00 29.25 90 GLU C CA 1
ATOM 735 C C . GLU B 1 36 ? -6.874 9.794 -28.568 1.00 30.31 90 GLU C C 1
ATOM 736 O O . GLU B 1 36 ? -6.952 9.725 -29.799 1.00 29.47 90 GLU C O 1
ATOM 742 N N . LEU B 1 37 ? -7.387 8.853 -27.775 1.00 32.23 91 LEU C N 1
ATOM 743 C CA . LEU B 1 37 ? -8.102 7.739 -28.373 1.00 29.63 91 LEU C CA 1
ATOM 744 C C . LEU B 1 37 ? -9.458 8.135 -28.918 1.00 29.79 91 LEU C C 1
ATOM 745 O O . LEU B 1 37 ? -10.079 7.321 -29.608 1.00 32.44 91 LEU C O 1
ATOM 750 N N . ASN B 1 38 ? -9.925 9.349 -28.630 1.00 29.39 92 ASN C N 1
ATOM 751 C CA . ASN B 1 38 ? -11.259 9.792 -29.033 1.00 31.81 92 ASN C CA 1
ATOM 752 C C . ASN B 1 38 ? -12.335 8.792 -28.613 1.00 27.53 92 ASN C C 1
ATOM 753 O O . ASN B 1 38 ? -13.184 8.401 -29.405 1.00 28.59 92 ASN C O 1
ATOM 758 N N . ASP B 1 39 ? -12.294 8.390 -27.339 1.00 26.32 93 ASP C N 1
ATOM 759 C CA . ASP B 1 39 ? -13.119 7.319 -26.796 1.00 26.21 93 ASP C CA 1
ATOM 760 C C . ASP B 1 39 ? -14.084 7.952 -25.805 1.00 23.60 93 ASP C C 1
ATOM 761 O O . ASP B 1 39 ? -13.670 8.364 -24.718 1.00 21.19 93 ASP C O 1
ATOM 766 N N . GLU B 1 40 ? -15.371 7.998 -26.164 1.00 25.58 94 GLU C N 1
ATOM 767 C CA . GLU B 1 40 ? -16.328 8.746 -25.348 1.00 27.02 94 GLU C CA 1
ATOM 768 C C . GLU B 1 40 ? -16.570 8.065 -24.005 1.00 25.23 94 GLU C C 1
ATOM 769 O O . GLU B 1 40 ? -16.868 8.743 -23.007 1.00 23.03 94 GLU C O 1
ATOM 775 N N . GLU B 1 41 ? -16.486 6.734 -23.957 1.00 20.88 95 GLU C N 1
ATOM 776 C CA . GLU B 1 41 ? -16.642 6.048 -22.678 1.00 20.70 95 GLU C CA 1
ATOM 777 C C . GLU B 1 41 ? -15.522 6.455 -21.726 1.00 18.72 95 GLU C C 1
ATOM 778 O O . GLU B 1 41 ? -15.762 6.773 -20.552 1.00 20.10 95 GLU C O 1
ATOM 784 N N . LEU B 1 42 ? -14.280 6.454 -22.222 1.00 20.12 96 LEU C N 1
ATOM 785 C CA . LEU B 1 42 ? -13.171 6.872 -21.378 1.00 18.04 96 LEU C CA 1
ATOM 786 C C . LEU B 1 42 ? -13.312 8.341 -20.993 1.00 18.12 96 LEU C C 1
ATOM 787 O O . LEU B 1 42 ? -12.994 8.720 -19.865 1.00 20.79 96 LEU C O 1
ATOM 792 N N . GLU B 1 43 ? -13.864 9.163 -21.875 1.00 19.26 97 GLU C N 1
ATOM 793 C CA . GLU B 1 43 ? -13.992 10.583 -21.540 1.00 23.04 97 GLU C CA 1
ATOM 794 C C . GLU B 1 43 ? -14.988 10.813 -20.401 1.00 18.07 97 GLU C C 1
ATOM 795 O O . GLU B 1 43 ? -14.708 11.593 -19.483 1.00 17.65 97 GLU C O 1
ATOM 801 N N . ILE B 1 44 ? -16.149 10.148 -20.430 1.00 19.25 98 ILE C N 1
ATOM 802 C CA . ILE B 1 44 ? -17.084 10.344 -19.322 1.00 20.55 98 ILE C CA 1
ATOM 803 C C . ILE B 1 44 ? -16.546 9.699 -18.059 1.00 17.61 98 ILE C C 1
ATOM 804 O O . ILE B 1 44 ? -16.789 10.188 -16.945 1.00 16.56 98 ILE C O 1
ATOM 809 N N . THR B 1 45 ? -15.796 8.610 -18.194 1.00 17.93 99 THR C N 1
ATOM 810 C CA . THR B 1 45 ? -15.182 8.016 -17.015 1.00 18.80 99 THR C CA 1
ATOM 811 C C . THR B 1 45 ? -14.220 9.006 -16.362 1.00 18.00 99 THR C C 1
ATOM 812 O O . THR B 1 45 ? -14.272 9.250 -15.149 1.00 20.58 99 THR C O 1
ATOM 816 N N . VAL B 1 46 ? -13.339 9.608 -17.165 1.00 18.07 100 VAL C N 1
ATOM 817 C CA . VAL B 1 46 ? -12.428 10.628 -16.639 1.00 17.94 100 VAL C CA 1
ATOM 818 C C . VAL B 1 46 ? -13.207 11.785 -16.036 1.00 19.43 100 VAL C C 1
ATOM 819 O O . VAL B 1 46 ? -12.859 1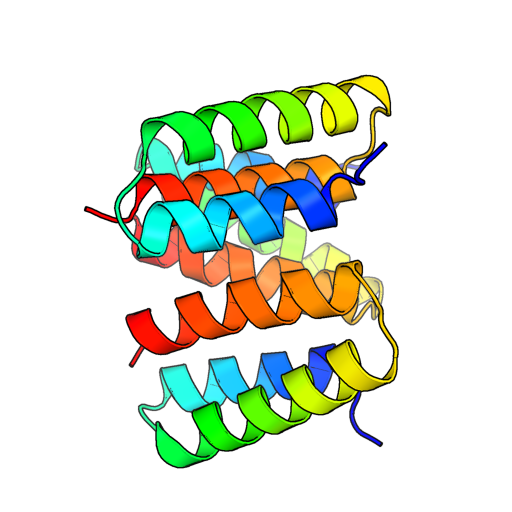2.292 -14.961 1.00 20.01 100 VAL C O 1
ATOM 823 N N . GLN B 1 47 ? -14.260 12.246 -16.731 1.00 20.41 101 GLN C N 1
ATOM 824 C CA . GLN B 1 47 ? -14.988 13.438 -16.269 1.00 19.42 101 GLN C CA 1
ATOM 825 C C . GLN B 1 47 ? -15.644 13.209 -14.910 1.00 20.05 101 GLN C C 1
ATOM 826 O O . GLN B 1 47 ? -15.626 14.092 -14.045 1.00 17.57 101 GLN C O 1
ATOM 832 N N . VAL B 1 48 ? -16.227 12.029 -14.708 1.00 15.61 102 VAL C N 1
ATOM 833 C CA . VAL B 1 48 ? -16.845 11.684 -13.423 1.00 13.54 102 VAL C CA 1
ATOM 834 C C . VAL B 1 48 ? -15.790 11.637 -12.326 1.00 17.42 102 VAL C C 1
ATOM 835 O O . VAL B 1 48 ? -15.974 12.181 -11.228 1.00 19.40 102 VAL C O 1
ATOM 839 N N . VAL B 1 49 ? -14.658 10.987 -12.604 1.00 17.14 103 VAL C N 1
ATOM 840 C CA . VAL B 1 49 ? -13.653 10.832 -11.553 1.00 17.81 103 VAL C CA 1
ATOM 841 C C . VAL B 1 49 ? -12.998 12.180 -11.261 1.00 20.62 103 VAL C C 1
ATOM 842 O O . VAL B 1 49 ? -12.723 12.500 -10.102 1.00 26.72 103 VAL C O 1
ATOM 846 N N . GLU B 1 50 ? -12.808 13.019 -12.294 1.00 22.04 104 GLU C N 1
ATOM 847 C CA . GLU B 1 50 ? -12.403 14.413 -12.083 1.00 23.75 104 GLU C CA 1
ATOM 848 C C . GLU B 1 50 ? -13.292 15.102 -11.065 1.00 21.24 104 GLU C C 1
ATOM 849 O O . GLU B 1 50 ? -12.801 15.745 -10.132 1.00 25.41 104 GLU C O 1
ATOM 855 N N . ILE B 1 51 ? -14.614 14.963 -11.224 1.00 19.93 105 ILE C N 1
ATOM 856 C CA . ILE B 1 51 ? -15.572 15.586 -10.313 1.00 21.41 105 ILE C CA 1
ATOM 857 C C . ILE B 1 51 ? -15.423 15.024 -8.902 1.00 25.25 105 ILE C C 1
ATOM 858 O O . ILE B 1 51 ? -15.405 15.769 -7.919 1.00 27.05 105 ILE C O 1
ATOM 863 N N . LEU B 1 52 ? -15.346 13.702 -8.777 1.00 21.36 106 LEU C N 1
ATOM 864 C CA . LEU B 1 52 ? -15.208 13.087 -7.460 1.00 23.05 106 LEU C CA 1
ATOM 865 C C . LEU B 1 52 ? -13.891 13.476 -6.780 1.00 25.06 106 LEU C C 1
ATOM 866 O O . LEU B 1 52 ? -13.854 13.663 -5.560 1.00 29.26 106 LEU C O 1
ATOM 871 N N . VAL B 1 53 ? -12.794 13.565 -7.539 1.00 23.63 107 VAL C N 1
ATOM 872 C CA . VAL B 1 53 ? -11.509 13.956 -6.946 1.00 25.99 107 VAL C CA 1
ATOM 873 C C . VAL B 1 53 ? -11.571 15.407 -6.471 1.00 33.72 107 VAL C C 1
ATOM 874 O O . VAL B 1 53 ? -11.210 15.729 -5.331 1.00 35.79 107 VAL C O 1
ATOM 878 N N . ARG B 1 54 ? -12.067 16.294 -7.324 1.00 30.20 108 ARG C N 1
ATOM 879 C CA . ARG B 1 54 ? -12.109 17.705 -6.990 1.00 31.43 108 ARG C CA 1
ATOM 880 C C . ARG B 1 54 ? -13.131 18.004 -5.909 1.00 35.06 108 ARG C C 1
ATOM 881 O O . ARG B 1 54 ? -13.110 19.098 -5.338 1.00 37.06 108 ARG C O 1
ATOM 889 N N . GLN B 1 55 ? -14.001 17.046 -5.611 1.00 36.24 109 GLN C N 1
ATOM 890 C CA . GLN B 1 55 ? -14.968 17.146 -4.530 1.00 36.20 109 GLN C CA 1
ATOM 891 C C . GLN B 1 55 ? -14.340 16.988 -3.146 1.00 39.28 109 GLN C C 1
ATOM 892 O O . GLN B 1 55 ? -14.885 17.516 -2.169 1.00 41.97 109 GLN C O 1
ATOM 898 N N . MET B 1 56 ? -13.221 16.269 -3.019 1.00 40.70 110 MET C N 1
ATOM 899 C CA . MET B 1 56 ? -12.723 15.992 -1.676 1.00 41.11 110 MET C CA 1
ATOM 900 C C . MET B 1 56 ? -11.754 17.070 -1.199 1.00 47.96 110 MET C C 1
ATOM 901 O O . MET B 1 56 ? -11.093 17.765 -1.988 1.00 44.58 110 MET C O 1
ATOM 906 N N . LEU B 1 57 ? -11.668 17.184 0.126 1.00 47.68 111 LEU C N 1
ATOM 907 C CA . LEU B 1 57 ? -11.174 18.394 0.772 1.00 51.51 111 LEU C CA 1
ATOM 908 C C . LEU B 1 57 ? -9.648 18.464 0.845 1.00 53.13 111 LEU C C 1
ATOM 909 O O . LEU B 1 57 ? -9.075 19.422 0.317 1.00 55.65 111 LEU C O 1
ATOM 915 N N . GLY C 1 1 ? -28.092 10.805 -33.983 1.00 36.02 111 GLY E N 1
ATOM 916 C CA . GLY C 1 1 ? -28.141 11.708 -32.836 1.00 31.34 111 GLY E CA 1
ATOM 917 C C . GLY C 1 1 ? -26.901 11.665 -31.953 1.00 30.96 111 GLY E C 1
ATOM 918 O O . GLY C 1 1 ? -25.878 11.105 -32.329 1.00 36.85 111 GLY E O 1
ATOM 919 N N . PRO C 1 2 ? -26.966 12.262 -30.770 1.00 30.16 112 PRO E N 1
ATOM 920 C CA . PRO C 1 2 ? -25.832 12.183 -29.853 1.00 30.63 112 PRO E CA 1
ATOM 921 C C . PRO C 1 2 ? -25.824 10.859 -29.108 1.00 26.74 112 PRO E C 1
ATOM 922 O O . PRO C 1 2 ? -26.842 10.188 -28.947 1.00 24.95 112 PRO E O 1
ATOM 926 N N . SER C 1 3 ? -24.639 10.483 -28.664 1.00 24.72 113 SER E N 1
ATOM 927 C CA . SER C 1 3 ? -24.536 9.294 -27.845 1.00 25.88 113 SER E CA 1
ATOM 928 C C . SER C 1 3 ? -24.931 9.620 -26.414 1.00 25.34 113 SER E C 1
ATOM 929 O O . SER C 1 3 ? -24.989 10.790 -26.009 1.00 22.25 113 SER E O 1
ATOM 932 N N . VAL C 1 4 ? -25.183 8.560 -25.644 1.00 21.30 114 VAL E N 1
ATOM 933 C CA . VAL C 1 4 ? -25.487 8.733 -24.221 1.00 23.00 114 VAL E CA 1
ATOM 934 C C . VAL C 1 4 ? -24.327 9.426 -23.533 1.00 21.12 114 VAL E C 1
ATOM 935 O O . VAL C 1 4 ? -24.514 10.335 -22.698 1.00 18.47 114 VAL E O 1
ATOM 939 N N . SER C 1 5 ? -23.096 9.010 -23.861 1.00 17.68 115 SER E N 1
ATOM 940 C CA . SER C 1 5 ? -21.960 9.592 -23.179 1.00 21.13 115 SER E CA 1
ATOM 941 C C . SER C 1 5 ? -21.871 11.072 -23.474 1.00 20.17 115 SER E C 1
ATOM 942 O O . SER C 1 5 ? -21.572 11.870 -22.583 1.00 18.60 115 SER E O 1
ATOM 945 N N . GLU C 1 6 ? -22.138 11.459 -24.726 1.00 20.48 116 GLU E N 1
ATOM 946 C CA . GLU C 1 6 ? -22.019 12.859 -25.108 1.00 22.29 116 GLU E CA 1
ATOM 947 C C . GLU C 1 6 ? -23.033 13.724 -24.369 1.00 19.87 116 GLU E C 1
ATOM 948 O O . GLU C 1 6 ? -22.730 14.860 -23.978 1.00 19.26 116 GLU E O 1
ATOM 954 N N . LEU C 1 7 ? -24.240 13.204 -24.183 1.00 20.73 117 LEU E N 1
ATOM 955 C CA . LEU C 1 7 ? -25.269 13.953 -23.471 1.00 20.40 117 LEU E CA 1
ATOM 956 C C . LEU C 1 7 ? -24.918 14.111 -22.007 1.00 21.36 117 LEU E C 1
ATOM 957 O O . LEU C 1 7 ? -25.111 15.182 -21.420 1.00 17.79 117 LEU E O 1
ATOM 962 N N . LEU C 1 8 ? -24.405 13.043 -21.397 1.00 19.79 118 LEU E N 1
ATOM 963 C CA . LEU C 1 8 ? -24.046 13.084 -19.985 1.00 19.06 118 LEU E CA 1
ATOM 964 C C . LEU C 1 8 ? -22.880 14.031 -19.720 1.00 18.33 118 LEU E C 1
ATOM 965 O O . LEU C 1 8 ? -22.903 14.786 -18.738 1.00 18.16 118 LEU E O 1
ATOM 970 N N . GLN 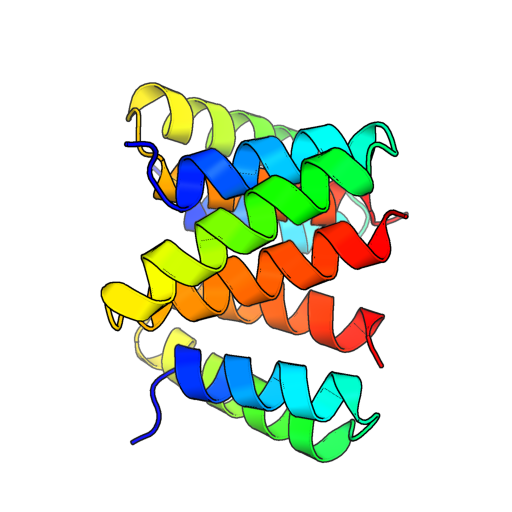C 1 9 ? -21.840 14.009 -20.570 1.00 17.50 119 GLN E N 1
ATOM 971 C CA . GLN C 1 9 ? -20.737 14.948 -20.378 1.00 17.03 119 GLN E CA 1
ATOM 972 C C . GLN C 1 9 ? -21.255 16.377 -20.377 1.00 19.18 119 GLN E C 1
ATOM 973 O O . GLN C 1 9 ? -20.798 17.228 -19.600 1.00 20.35 119 GLN E O 1
ATOM 979 N N . ARG C 1 10 ? -22.148 16.674 -21.305 1.00 18.12 120 ARG E N 1
ATOM 980 C CA . ARG C 1 10 ? -22.660 18.031 -21.384 1.00 19.93 120 ARG E CA 1
ATOM 981 C C . ARG C 1 10 ? -23.590 18.329 -20.210 1.00 19.32 120 ARG E C 1
ATOM 982 O O . ARG C 1 10 ? -23.576 19.455 -19.677 1.00 18.50 120 ARG E O 1
ATOM 990 N N . ALA C 1 11 ? -24.345 17.325 -19.747 1.00 19.60 121 ALA E N 1
ATOM 991 C CA . ALA C 1 11 ? -25.235 17.544 -18.603 1.00 18.96 121 ALA E CA 1
ATOM 992 C C . ALA C 1 11 ? -24.430 17.887 -17.355 1.00 21.35 121 ALA E C 1
ATOM 993 O O . ALA C 1 11 ? -24.823 18.754 -16.563 1.00 21.91 121 ALA E O 1
ATOM 995 N N . LEU C 1 12 ? -23.290 17.224 -17.170 1.00 17.19 122 LEU E N 1
ATOM 996 C CA . LEU C 1 12 ? -22.401 17.579 -16.061 1.00 20.45 122 LEU E CA 1
ATOM 997 C C . LEU C 1 12 ? -21.880 18.998 -16.195 1.00 20.86 122 LEU E C 1
ATOM 998 O O . LEU C 1 12 ? -21.767 19.717 -15.193 1.00 21.40 122 LEU E O 1
ATOM 1003 N N . LYS C 1 13 ? -21.538 19.425 -17.415 1.00 22.20 123 LYS E N 1
ATOM 1004 C CA . LYS C 1 13 ? -21.024 20.785 -17.556 1.00 23.10 123 LYS E CA 1
ATOM 1005 C C . LYS C 1 13 ? -22.120 21.808 -17.271 1.00 24.79 123 LYS E C 1
ATOM 1006 O O . LYS C 1 13 ? -21.883 22.826 -16.614 1.00 26.32 123 LYS E O 1
ATOM 1012 N N . LEU C 1 14 ? -23.335 21.541 -17.727 1.00 20.44 124 LEU E N 1
ATOM 1013 C CA . LEU C 1 14 ? -24.411 22.483 -17.466 1.00 22.94 124 LEU E CA 1
ATOM 1014 C C . LEU C 1 14 ? -24.750 22.525 -15.986 1.00 23.17 124 LEU E C 1
ATOM 1015 O O . LEU C 1 14 ? -24.999 23.602 -15.432 1.00 24.65 124 LEU E O 1
ATOM 1020 N N . ALA C 1 15 ? -24.729 21.369 -15.317 1.00 22.46 125 ALA E N 1
ATOM 1021 C CA . ALA C 1 15 ? -24.975 21.342 -13.876 1.00 26.10 125 ALA E CA 1
ATOM 1022 C C . ALA C 1 15 ? -23.899 22.094 -13.100 1.00 30.29 125 ALA E C 1
ATOM 1023 O O . ALA C 1 15 ? -24.194 22.724 -12.076 1.00 29.31 125 ALA E O 1
ATOM 1025 N N . GLU C 1 16 ? -22.636 22.004 -13.532 1.00 28.98 126 GLU E N 1
ATOM 1026 C CA . GLU C 1 16 ? -21.606 22.818 -12.891 1.00 31.18 126 GLU E CA 1
ATOM 1027 C C . GLU C 1 16 ? -21.964 24.304 -12.913 1.00 28.55 126 GLU E C 1
ATOM 1028 O O . GLU C 1 16 ? -21.684 25.028 -11.951 1.00 30.48 126 GLU E O 1
ATOM 1034 N N . GLU C 1 17 ? -22.586 24.778 -13.991 1.00 27.36 127 GLU E N 1
ATOM 1035 C CA . GLU C 1 17 ? -22.969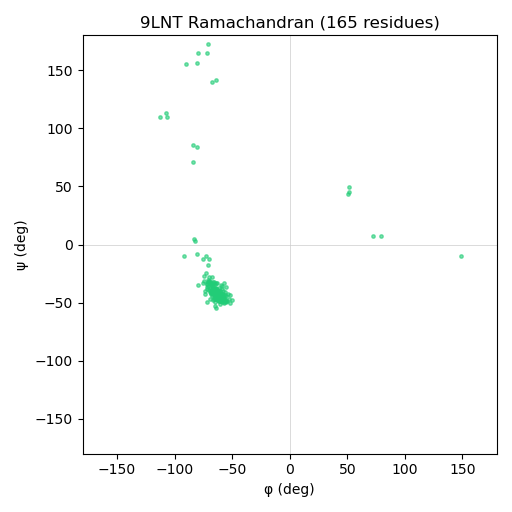 26.193 -14.061 1.00 33.09 127 GLU E CA 1
ATOM 1036 C C . GLU C 1 17 ? -24.292 26.496 -13.345 1.00 31.17 127 GLU E C 1
ATOM 1037 O O . GLU C 1 17 ? -24.786 27.633 -13.429 1.00 37.06 127 GLU E O 1
ATOM 1043 N N . GLY C 1 18 ? -24.912 25.512 -12.695 1.00 31.64 128 GLY E N 1
ATOM 1044 C CA . GLY C 1 18 ? -26.210 25.730 -12.091 1.00 33.13 128 GLY E CA 1
ATOM 1045 C C . GLY C 1 18 ? -27.393 25.698 -13.037 1.00 37.37 128 GLY E C 1
ATOM 1046 O O . GLY C 1 18 ? -28.516 25.999 -12.608 1.00 34.54 128 GLY E O 1
ATOM 1047 N N . ASN C 1 19 ? -27.191 25.333 -14.309 1.00 31.94 129 ASN E N 1
ATOM 1048 C CA . ASN C 1 19 ? -28.295 25.257 -15.270 1.00 28.72 129 ASN E CA 1
ATOM 1049 C C . ASN C 1 19 ? -28.994 23.903 -15.130 1.00 34.82 129 ASN E C 1
ATOM 1050 O O . ASN C 1 19 ? -28.914 23.016 -15.991 1.00 26.43 129 ASN E O 1
ATOM 1055 N N . LYS C 1 20 ? -29.713 23.767 -14.010 1.00 35.80 130 LYS E N 1
ATOM 1056 C CA . LYS C 1 20 ? -30.441 22.535 -13.733 1.00 39.61 130 LYS E CA 1
ATOM 1057 C C . LYS C 1 20 ? -31.471 22.225 -14.812 1.00 36.61 130 LYS E C 1
ATOM 1058 O O . LYS C 1 20 ? -31.677 21.056 -15.155 1.00 33.18 130 LYS E O 1
ATOM 1064 N N . GLU C 1 21 ? -32.097 23.250 -15.384 1.00 36.68 131 GLU E N 1
ATOM 1065 C CA . GLU C 1 21 ? -33.132 23.016 -16.385 1.00 37.68 131 GLU E CA 1
ATOM 1066 C C . GLU C 1 21 ? -32.549 22.367 -17.639 1.00 30.85 131 GLU E C 1
ATOM 1067 O O . GLU C 1 21 ? -33.077 21.363 -18.145 1.00 26.07 131 GLU E O 1
ATOM 1073 N N . GLU C 1 22 ? -31.464 22.933 -18.163 1.00 30.71 132 GLU E N 1
ATOM 1074 C CA . GLU C 1 22 ? -30.825 22.319 -19.321 1.00 27.93 132 GLU E CA 1
ATOM 1075 C C . GLU C 1 22 ? -30.180 20.979 -18.954 1.00 27.67 132 GLU E C 1
ATOM 1076 O O . GLU C 1 22 ? -30.297 20.008 -19.710 1.00 25.02 132 GLU E O 1
ATOM 1082 N N . ALA C 1 23 ? -29.502 20.909 -17.802 1.00 23.60 133 ALA E N 1
ATOM 1083 C CA . ALA C 1 23 ? -28.880 19.662 -17.376 1.00 24.28 133 ALA E CA 1
ATOM 1084 C C . ALA C 1 23 ? -29.900 18.531 -17.334 1.00 28.57 133 ALA E C 1
ATOM 1085 O O . ALA C 1 23 ? -29.683 17.454 -17.910 1.00 20.89 133 ALA E O 1
ATOM 1087 N N . GLU C 1 24 ? -31.045 18.770 -16.684 1.00 21.82 134 GLU E N 1
ATOM 1088 C CA . GLU C 1 24 ? -32.026 17.707 -16.586 1.00 22.16 134 GLU E CA 1
ATOM 1089 C C . GLU C 1 24 ? -32.636 17.369 -17.940 1.00 22.45 134 GLU E C 1
ATOM 1090 O O . GLU C 1 24 ? -33.020 16.218 -18.160 1.00 23.68 134 GLU E O 1
ATOM 1096 N N . LYS C 1 25 ? -32.701 18.327 -18.869 1.00 23.12 135 LYS E N 1
ATOM 1097 C CA . LYS C 1 25 ? -33.208 18.006 -20.200 1.00 22.67 135 LYS E CA 1
ATOM 1098 C C . LYS C 1 25 ? -32.294 17.000 -20.888 1.00 25.59 135 LYS E C 1
ATOM 1099 O O . LYS C 1 25 ? -32.753 16.012 -21.472 1.00 23.03 135 LYS E O 1
ATOM 1105 N N . LEU C 1 26 ? -30.987 17.223 -20.811 1.00 22.85 136 LEU E N 1
ATOM 1106 C CA . LEU C 1 26 ? -30.076 16.283 -21.445 1.00 24.68 136 LEU E CA 1
ATOM 1107 C C . LEU C 1 26 ? -30.034 14.956 -20.697 1.00 19.71 136 LEU E C 1
ATOM 1108 O O . LEU C 1 26 ? -29.876 13.911 -21.323 1.00 22.39 136 LEU E O 1
ATOM 1113 N N . LEU C 1 27 ? -30.199 14.965 -19.372 1.00 20.04 137 LEU E N 1
ATOM 1114 C CA . LEU C 1 27 ? -30.317 13.711 -18.638 1.00 23.03 137 LEU E CA 1
ATOM 1115 C C . LEU C 1 27 ? -31.521 12.911 -19.100 1.00 27.92 137 LEU E C 1
ATOM 1116 O O . LEU C 1 27 ? -31.448 11.681 -19.239 1.00 21.05 137 LEU E O 1
ATOM 1121 N N . ARG C 1 28 ? -32.659 13.584 -19.310 1.00 25.37 138 ARG E N 1
ATOM 1122 C CA . ARG C 1 28 ? -33.834 12.858 -19.777 1.00 27.17 138 ARG E CA 1
ATOM 1123 C C . ARG C 1 28 ? -33.576 12.197 -21.115 1.00 25.52 138 ARG E C 1
ATOM 1124 O O . ARG C 1 28 ? -34.007 11.070 -21.348 1.00 24.63 138 ARG E O 1
ATOM 1132 N N . GLU C 1 29 ? -32.901 12.895 -22.021 1.00 24.99 139 GLU E N 1
ATOM 1133 C CA . GLU C 1 29 ? -32.627 12.291 -23.315 1.00 27.46 139 GLU E CA 1
ATOM 1134 C C . GLU C 1 29 ? -31.633 11.160 -23.181 1.00 24.57 139 GLU E C 1
ATOM 1135 O O . GLU C 1 29 ? -31.825 10.087 -23.763 1.00 26.80 139 GLU E O 1
ATOM 1141 N N . ALA C 1 30 ? -30.538 11.390 -22.438 1.00 23.95 140 ALA E N 1
ATOM 1142 C CA . ALA C 1 30 ? -29.589 10.306 -22.202 1.00 19.72 140 ALA E CA 1
ATOM 1143 C C . ALA C 1 30 ? -30.294 9.068 -21.664 1.00 20.86 140 ALA E C 1
ATOM 1144 O O . ALA C 1 30 ? -29.995 7.951 -22.085 1.00 23.76 140 ALA E O 1
ATOM 1146 N N . ARG C 1 31 ? -31.229 9.240 -20.719 1.00 23.20 141 ARG E N 1
ATOM 1147 C CA . ARG C 1 31 ? -31.887 8.067 -20.145 1.00 21.02 141 ARG E CA 1
ATOM 1148 C C . ARG C 1 31 ? -32.782 7.382 -21.175 1.00 27.14 141 ARG E C 1
ATOM 1149 O O . ARG C 1 31 ? -32.810 6.153 -21.256 1.00 27.70 141 ARG E O 1
ATOM 1157 N N . ARG C 1 32 ? -33.509 8.147 -21.987 1.00 25.28 142 ARG E N 1
ATOM 1158 C CA . ARG C 1 32 ? -34.420 7.488 -22.916 1.00 28.00 142 ARG E CA 1
ATOM 1159 C C . ARG C 1 32 ? -33.653 6.701 -23.984 1.00 33.05 142 ARG E C 1
ATOM 1160 O O . ARG C 1 32 ? -34.041 5.579 -24.332 1.00 34.35 142 ARG E O 1
ATOM 1168 N N . ILE C 1 33 ? -32.515 7.223 -24.463 1.00 31.24 143 ILE E N 1
ATOM 1169 C CA . ILE C 1 33 ? -31.694 6.450 -25.399 1.00 30.11 143 ILE E CA 1
ATOM 1170 C C . ILE C 1 33 ? -31.181 5.173 -24.744 1.00 33.67 143 ILE E C 1
ATOM 1171 O O . ILE C 1 33 ? -31.240 4.083 -25.333 1.00 29.57 143 ILE E O 1
ATOM 1176 N N . ALA C 1 34 ? -30.647 5.292 -23.518 1.00 30.60 144 ALA E N 1
ATOM 1177 C CA . ALA C 1 34 ? -30.109 4.127 -22.820 1.00 29.71 144 ALA E CA 1
ATOM 1178 C C . ALA C 1 34 ? -31.159 3.053 -22.621 1.00 37.22 144 ALA E C 1
ATOM 1179 O O . ALA C 1 34 ? -30.842 1.853 -22.659 1.00 38.46 144 ALA E O 1
ATOM 1181 N N . GLU C 1 35 ? -32.406 3.464 -22.386 1.00 36.08 145 GLU E N 1
ATOM 1182 C CA . GLU C 1 35 ? -33.477 2.508 -22.154 1.00 34.93 145 GLU E CA 1
ATOM 1183 C C . GLU C 1 35 ? -33.944 1.819 -23.437 1.00 38.27 145 GLU E C 1
ATOM 1184 O O . GLU C 1 35 ? -34.332 0.644 -23.377 1.00 34.43 145 GLU E O 1
ATOM 1190 N N . GLU C 1 36 ? -33.918 2.485 -24.603 1.00 34.21 146 GLU E N 1
ATOM 1191 C CA . GLU C 1 36 ? -34.233 1.669 -25.775 1.00 41.04 146 GLU E CA 1
ATOM 1192 C C . GLU C 1 36 ? -33.098 0.752 -26.184 1.00 39.31 146 GLU E C 1
ATOM 1193 O O . GLU C 1 36 ? -33.321 -0.127 -27.014 1.00 42.88 146 GLU E O 1
ATOM 1199 N N . LEU C 1 37 ? -31.899 0.932 -25.644 1.00 36.81 147 LEU E N 1
ATOM 1200 C CA . LEU C 1 37 ? -30.784 0.059 -25.973 1.00 38.50 147 LEU E CA 1
ATOM 1201 C C . LEU C 1 37 ? -30.642 -1.128 -25.033 1.00 40.62 147 LEU E C 1
ATOM 1202 O O . LEU C 1 37 ? -29.842 -2.020 -25.326 1.00 40.46 147 LEU E O 1
ATOM 1207 N N . ASN C 1 38 ? -31.376 -1.164 -23.918 1.00 38.12 148 ASN E N 1
ATOM 1208 C CA . ASN C 1 38 ? -31.269 -2.279 -22.973 1.00 38.47 148 ASN E CA 1
ATOM 1209 C C . ASN C 1 38 ? -29.822 -2.569 -22.596 1.00 37.42 148 ASN E C 1
ATOM 1210 O O . ASN C 1 38 ? -29.388 -3.719 -22.578 1.00 36.07 148 ASN E O 1
ATOM 1215 N N . ASP C 1 39 ? -29.054 -1.522 -22.331 1.00 30.22 149 ASP E N 1
ATOM 1216 C CA . ASP C 1 39 ? -27.627 -1.648 -22.066 1.00 33.74 149 ASP E CA 1
ATOM 1217 C C . ASP C 1 39 ? -27.394 -1.407 -20.578 1.00 33.53 149 ASP E C 1
ATOM 1218 O O . ASP C 1 39 ? -27.559 -0.280 -20.100 1.00 31.04 149 ASP E O 1
ATOM 1223 N N . GLU C 1 40 ? -26.970 -2.449 -19.853 1.00 31.06 150 GLU E N 1
ATOM 1224 C CA . GLU C 1 40 ? -26.807 -2.293 -18.410 1.00 33.35 150 GLU E CA 1
ATOM 1225 C C . GLU C 1 40 ? -25.620 -1.397 -18.068 1.00 29.51 150 GLU E C 1
ATOM 1226 O O . GLU C 1 40 ? -25.616 -0.762 -17.008 1.00 29.16 150 GLU E O 1
ATOM 1232 N N . GLU C 1 41 ? -24.604 -1.332 -18.925 1.00 28.91 151 GLU E N 1
ATOM 1233 C CA . GLU C 1 41 ? -23.523 -0.383 -18.671 1.00 30.89 151 GLU E CA 1
ATOM 1234 C C . GLU C 1 41 ? -24.004 1.048 -18.862 1.00 26.21 151 GLU E C 1
ATOM 1235 O O . GLU C 1 41 ? -23.626 1.938 -18.100 1.00 25.23 151 GLU E O 1
ATOM 1241 N N . LEU C 1 42 ? -24.812 1.301 -19.891 1.00 26.24 152 LEU E N 1
ATOM 1242 C CA . LEU C 1 42 ? -25.308 2.656 -20.074 1.00 25.84 152 LEU E CA 1
ATOM 1243 C C . LEU C 1 42 ? -26.274 3.030 -18.963 1.00 24.39 152 LEU E C 1
ATOM 1244 O O . LEU C 1 42 ? -26.335 4.199 -18.563 1.00 25.05 152 LEU E O 1
ATOM 1249 N N . GLU C 1 43 ? -27.038 2.059 -18.459 1.00 25.24 153 GLU E N 1
ATOM 1250 C CA . GLU C 1 43 ? -27.983 2.355 -17.384 1.00 29.42 153 GLU E CA 1
ATOM 1251 C C . GLU C 1 43 ? -27.258 2.808 -16.114 1.00 23.44 153 GLU E C 1
ATOM 1252 O O . GLU C 1 43 ? -27.655 3.793 -15.488 1.00 24.52 153 GLU E O 1
ATOM 1258 N N . ILE C 1 44 ? -26.189 2.108 -15.716 1.00 23.64 154 ILE E N 1
ATOM 1259 C CA . ILE C 1 44 ? -25.464 2.553 -14.520 1.00 24.19 154 ILE E CA 1
ATOM 1260 C C . ILE C 1 44 ? -24.750 3.883 -14.792 1.00 19.92 154 ILE E C 1
ATOM 1261 O O . ILE C 1 44 ? -24.630 4.734 -13.898 1.00 19.57 154 ILE E O 1
ATOM 1266 N N . THR C 1 45 ? -24.275 4.096 -16.015 1.00 20.41 155 THR E N 1
ATOM 1267 C CA . THR C 1 45 ? -23.651 5.371 -16.341 1.00 19.81 155 THR E CA 1
ATOM 1268 C C . THR C 1 45 ? -24.669 6.504 -16.191 1.00 18.64 155 THR E C 1
ATOM 1269 O O . THR C 1 45 ? -24.383 7.522 -15.559 1.00 17.54 155 THR E O 1
ATOM 1273 N N . VAL C 1 46 ? -25.878 6.326 -16.750 1.00 19.52 156 VAL E N 1
ATOM 1274 C CA . VAL C 1 46 ? -26.916 7.345 -16.600 1.00 18.81 156 VAL E CA 1
ATOM 1275 C C . VAL C 1 46 ? -27.263 7.538 -15.131 1.00 19.94 156 VAL E C 1
ATOM 1276 O O . VAL C 1 46 ? -27.409 8.662 -14.660 1.00 21.42 156 VAL E O 1
ATOM 1280 N N . GLN C 1 47 ? -27.412 6.449 -14.387 1.00 20.46 157 GLN E N 1
ATOM 1281 C CA . GLN C 1 47 ? -27.757 6.577 -12.975 1.00 18.59 157 GLN E CA 1
ATOM 1282 C C . GLN C 1 47 ? -26.694 7.337 -12.193 1.00 18.22 157 GLN E C 1
ATOM 1283 O O . GLN C 1 47 ? -27.029 8.185 -11.361 1.00 19.81 157 GLN E O 1
ATOM 1289 N N . VAL C 1 48 ? -25.410 7.043 -12.432 1.00 18.99 158 VAL E N 1
ATOM 1290 C CA . VAL C 1 48 ? -24.331 7.761 -11.733 1.00 19.15 158 VAL E CA 1
ATOM 1291 C C . VAL C 1 48 ? -24.354 9.240 -12.091 1.00 21.02 158 VAL E C 1
ATOM 1292 O O . VAL C 1 48 ? -24.186 10.108 -11.225 1.00 20.49 158 VAL E O 1
ATOM 1296 N N . VAL C 1 49 ? -24.519 9.557 -13.373 1.00 17.60 159 VAL E N 1
ATOM 1297 C CA . VAL C 1 49 ? -24.434 10.975 -13.720 1.00 18.84 159 VAL E CA 1
ATOM 1298 C C . VAL C 1 49 ? -25.663 11.719 -13.209 1.00 21.48 159 VAL E C 1
ATOM 1299 O O . VAL C 1 49 ? -25.563 12.890 -12.814 1.00 20.66 159 VAL E O 1
ATOM 1303 N N . GLU C 1 50 ? -26.830 11.0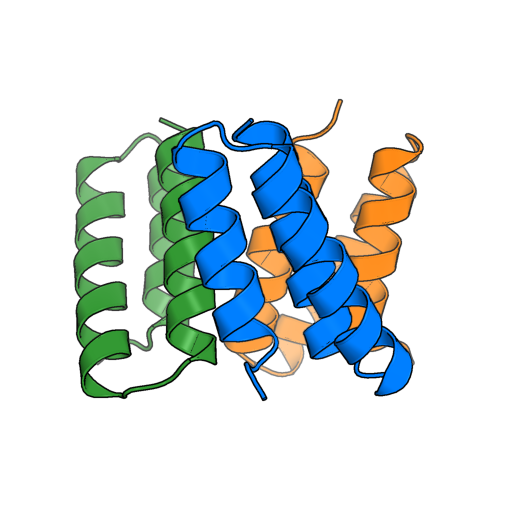60 -13.206 1.00 22.22 160 GLU E N 1
ATOM 1304 C CA . GLU C 1 50 ? -28.039 11.642 -12.617 1.00 21.39 160 GLU E CA 1
ATOM 1305 C C . GLU C 1 50 ? -27.780 12.096 -11.186 1.00 23.99 160 GLU E C 1
ATOM 1306 O O . GLU C 1 50 ? -28.119 13.220 -10.800 1.00 24.39 160 GLU E O 1
ATOM 1312 N N . ILE C 1 51 ? -27.148 11.235 -10.393 1.00 21.48 161 ILE E N 1
ATOM 1313 C CA . ILE C 1 51 ? -26.872 11.553 -8.996 1.00 26.22 161 ILE E CA 1
ATOM 1314 C C . ILE C 1 51 ? -25.890 12.706 -8.885 1.00 28.02 161 ILE E C 1
ATOM 1315 O O . ILE C 1 51 ? -26.098 13.634 -8.095 1.00 30.14 161 ILE E O 1
ATOM 1320 N N . LEU C 1 52 ? -24.792 12.668 -9.652 1.00 23.10 162 LEU E N 1
ATOM 1321 C CA . LEU C 1 52 ? -23.828 13.768 -9.574 1.00 25.95 162 LEU E CA 1
ATOM 1322 C C . LEU C 1 52 ? -24.470 15.092 -9.941 1.00 26.30 162 LEU E C 1
ATOM 1323 O O . LEU C 1 52 ? -24.227 16.110 -9.290 1.00 28.05 162 LEU E O 1
ATOM 1328 N N . VAL C 1 53 ? -25.265 15.110 -11.010 1.00 21.66 163 VAL E N 1
ATOM 1329 C CA . VAL C 1 53 ? -25.952 16.342 -11.368 1.00 24.29 163 VAL E CA 1
ATOM 1330 C C . VAL C 1 53 ? -26.801 16.821 -10.204 1.00 32.86 163 VAL E C 1
ATOM 1331 O O . VAL C 1 53 ? -26.723 17.985 -9.784 1.00 38.11 163 VAL E O 1
ATOM 1335 N N . ARG C 1 54 ? -27.618 15.929 -9.661 1.00 26.69 164 ARG E N 1
ATOM 1336 C CA . ARG C 1 54 ? -28.585 16.336 -8.654 1.00 36.18 164 ARG E CA 1
ATOM 1337 C C . ARG C 1 54 ? -27.901 16.697 -7.339 1.00 41.18 164 ARG E C 1
ATOM 1338 O O . ARG C 1 54 ? -28.477 17.438 -6.536 1.00 48.30 164 ARG E O 1
ATOM 1346 N N . GLN C 1 55 ? -26.653 16.265 -7.154 1.00 40.01 165 GLN E N 1
ATOM 1347 C CA . GLN C 1 55 ? -25.848 16.670 -6.005 1.00 37.72 165 GLN E CA 1
ATOM 1348 C C . GLN C 1 55 ? -25.333 18.112 -6.123 1.00 47.47 165 GLN E C 1
ATOM 1349 O O . GLN C 1 55 ? -25.130 18.784 -5.100 1.00 51.68 165 GLN E O 1
ATOM 1355 N N . MET C 1 56 ? -25.080 18.606 -7.339 1.00 44.80 166 MET E N 1
ATOM 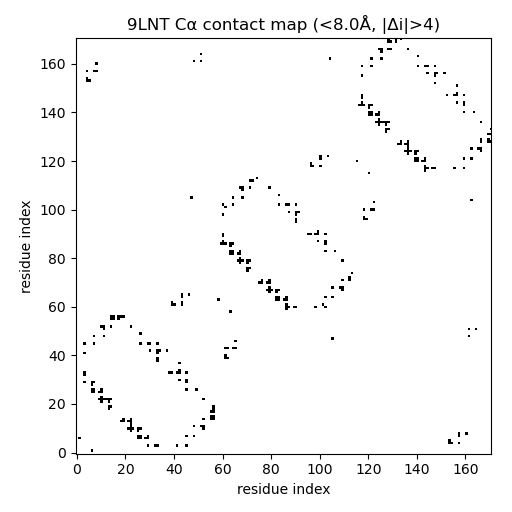1356 C CA . MET C 1 56 ? -24.447 19.922 -7.433 1.00 46.40 166 MET E CA 1
ATOM 1357 C C . MET C 1 56 ? -25.434 21.052 -7.231 1.00 53.42 166 MET E C 1
ATOM 1358 O O . MET C 1 56 ? -25.068 22.103 -6.683 1.00 60.54 166 MET E O 1
ATOM 1363 N N . LEU C 1 57 ? -26.665 20.881 -7.695 1.00 51.13 167 LEU E N 1
ATOM 1364 C CA . LEU C 1 57 ? -27.659 21.921 -7.531 1.00 55.45 167 LEU E CA 1
ATOM 1365 C C . LEU C 1 57 ? -28.092 21.931 -6.061 1.00 60.31 167 LEU E C 1
ATOM 1366 O O . LEU C 1 57 ? -28.138 20.901 -5.376 1.00 56.60 167 LEU E O 1
#

Nearest PDB structures (foldseek):
  8c3e-assembly1_A  TM=9.681E-01  e=1.132E-01  synthetic construct
  8uos-assembly2_B  TM=9.022E-01  e=4.623E-01  synthetic construct
  6t46-assembly2_G  TM=8.416E-01  e=1.308E+00  Bacillus subtilis subsp. natto
  9gck-assembly1_B  TM=8.513E-01  e=2.563E+00  Saccharomyces cerevisiae
  6mfv-assembly4_D  TM=9.065E-01  e=1.951E+00  Pyrococcus horikoshii OT3

Secondary structure (DSSP, 8-state):
---HHHHHHHHHHHHHTT-HHHHHHHHHHHHHHHHHTT-HHHHHHHHHHHHHHHHH-/---HHHHHHHHHHHHHHT-HHHHHHHHHHHHHHHHHHT-HHHHHHHHHHHHHHHH--/---HHHHHHHHHHHHHTT-HHHHHHHHHHHHHHHHHHT-HHHHHHHHHHHHHHHHH-

B-factor: mean 32.49, std 9.97, range [13.54, 72.86]

Sequence (171 aa):
GPSVSELLQRALKLAEEGNKEEAEKLLREARRIAEELNDEELEITVQVVEILVRQMLGPSVSELLQRALKLAEEGNKEEAEKLLREARRIAEELNDEELEITVQVVEILVRQMLGPSVSELLQRALKLAEEGNKEEAEKLLREARRIAEELNDEELEITVQVVEILVRQML

Radius of gyration: 15.33 Å; Cα contacts (8 Å, |Δi|>4): 193; chains: 3; bounding box: 36×40×38 Å